Protein AF-U2JV69-F1 (afdb_monomer_lite)

Foldseek 3Di:
DQQVVVLVVVCVVCVPVADDWDADPVGDIDGHHDDDDDDDDDDDDSDDKDWDFPDADPVRDTDIDTDDDDDPVVPPPDDDDDDDDDPD

Structure (mmCIF, N/CA/C/O backbone):
data_AF-U2JV69-F1
#
_entry.id   AF-U2JV69-F1
#
loop_
_atom_site.group_PDB
_atom_site.id
_atom_site.type_symbol
_atom_site.label_atom_id
_atom_site.label_alt_id
_atom_site.label_comp_id
_atom_site.label_asym_id
_atom_site.label_entity_id
_atom_site.label_seq_id
_atom_site.pdbx_PDB_ins_code
_atom_site.Cartn_x
_atom_site.Cartn_y
_atom_site.Cartn_z
_atom_site.occupancy
_atom_site.B_iso_or_equiv
_atom_site.auth_seq_id
_atom_site.auth_comp_id
_atom_site.auth_asym_id
_atom_site.auth_atom_id
_atom_site.pdbx_PDB_model_num
ATOM 1 N N . MET A 1 1 ? 1.510 7.555 -6.932 1.00 44.25 1 MET A N 1
ATOM 2 C CA . MET A 1 1 ? 0.976 8.856 -6.459 1.00 44.25 1 MET A CA 1
ATOM 3 C C . MET A 1 1 ? -0.341 8.712 -5.677 1.00 44.25 1 MET A C 1
ATOM 5 O O . MET A 1 1 ? -0.565 9.519 -4.782 1.00 44.25 1 MET A O 1
ATOM 9 N N . GLY A 1 2 ? -1.205 7.722 -5.972 1.00 51.66 2 GLY A N 1
ATOM 10 C CA . GLY A 1 2 ? -2.514 7.570 -5.318 1.00 51.66 2 GLY A CA 1
ATOM 11 C C . GLY A 1 2 ? -2.465 7.181 -3.836 1.00 51.66 2 GLY A C 1
ATOM 12 O O . GLY A 1 2 ? -3.117 7.834 -3.024 1.00 51.66 2 GLY A O 1
ATOM 13 N N . SER A 1 3 ? -1.653 6.191 -3.447 1.00 59.06 3 SER A N 1
ATOM 14 C CA . SER A 1 3 ? -1.704 5.638 -2.080 1.00 59.06 3 SER A CA 1
ATOM 15 C C . SER A 1 3 ? -1.210 6.603 -0.990 1.00 59.06 3 SER A C 1
ATOM 17 O O . SER A 1 3 ? -1.899 6.795 0.004 1.00 59.06 3 SER A O 1
ATOM 19 N N . ILE A 1 4 ? -0.071 7.283 -1.166 1.00 61.75 4 ILE A N 1
ATOM 20 C CA . ILE A 1 4 ? 0.501 8.175 -0.132 1.00 61.75 4 ILE A CA 1
ATOM 21 C C . ILE A 1 4 ? -0.372 9.410 0.122 1.00 61.75 4 ILE A C 1
ATOM 23 O O . ILE A 1 4 ? -0.615 9.780 1.274 1.00 61.75 4 ILE A O 1
ATOM 27 N N . LEU A 1 5 ? -0.895 10.037 -0.937 1.00 64.06 5 LEU A N 1
ATOM 28 C CA . LEU A 1 5 ? -1.842 11.143 -0.790 1.00 64.06 5 LEU A CA 1
ATOM 29 C C . LEU A 1 5 ? -3.169 10.668 -0.196 1.00 64.06 5 LEU A C 1
ATOM 31 O O . LEU A 1 5 ? -3.729 11.371 0.645 1.00 64.06 5 LEU A O 1
ATOM 35 N N . ALA A 1 6 ? -3.655 9.483 -0.581 1.00 68.44 6 ALA A N 1
ATOM 36 C CA . ALA A 1 6 ? -4.854 8.895 0.010 1.00 68.44 6 ALA A CA 1
ATOM 37 C C . ALA A 1 6 ? -4.676 8.664 1.516 1.00 68.44 6 ALA A C 1
ATOM 39 O O . ALA A 1 6 ? -5.548 9.031 2.299 1.00 68.44 6 ALA A O 1
ATOM 40 N N . THR A 1 7 ? -3.524 8.156 1.938 1.00 72.06 7 THR A N 1
ATOM 41 C CA . THR A 1 7 ? -3.183 7.933 3.344 1.00 72.06 7 THR A CA 1
ATOM 42 C C . THR A 1 7 ? -3.146 9.229 4.165 1.00 72.06 7 THR A C 1
ATOM 44 O O . THR A 1 7 ? -3.756 9.327 5.237 1.00 72.06 7 THR A O 1
ATOM 47 N N . LEU A 1 8 ? -2.468 10.266 3.660 1.00 75.56 8 LEU A N 1
ATOM 48 C CA . LEU A 1 8 ? -2.443 11.582 4.311 1.00 75.56 8 LEU A CA 1
ATOM 49 C C . LEU A 1 8 ? -3.847 12.182 4.401 1.00 75.56 8 LEU A C 1
ATOM 51 O O . LEU A 1 8 ? -4.245 12.706 5.443 1.00 75.56 8 LEU A O 1
ATOM 55 N N . ARG A 1 9 ? -4.621 12.053 3.322 1.00 82.06 9 ARG A N 1
ATOM 56 C CA . ARG A 1 9 ? -6.003 12.515 3.255 1.00 82.06 9 ARG A CA 1
ATOM 57 C C . ARG A 1 9 ? -6.893 11.800 4.269 1.00 82.06 9 ARG A C 1
ATOM 59 O O . ARG A 1 9 ? -7.616 12.484 4.983 1.00 82.06 9 ARG A O 1
ATOM 66 N N . GLN A 1 10 ? -6.793 10.478 4.409 1.00 81.25 10 GLN A N 1
ATOM 67 C CA . GLN A 1 10 ? -7.549 9.713 5.411 1.00 81.25 10 GLN A CA 1
ATOM 68 C C . GLN A 1 10 ? -7.266 10.210 6.832 1.00 81.25 10 GLN A C 1
ATOM 70 O O . GLN A 1 10 ? -8.186 10.396 7.625 1.00 81.25 10 GLN A O 1
ATOM 75 N N . THR A 1 11 ? -5.998 10.488 7.143 1.00 84.00 11 THR A N 1
ATOM 76 C CA . THR A 1 11 ? -5.601 10.994 8.466 1.00 84.00 11 THR A CA 1
ATOM 77 C C . THR A 1 11 ? -6.207 12.375 8.751 1.00 84.00 11 THR A C 1
ATOM 79 O O . THR A 1 11 ? -6.592 12.667 9.884 1.00 84.00 11 THR A O 1
ATOM 82 N N . LEU A 1 12 ? -6.324 13.225 7.726 1.00 87.88 12 LEU A N 1
ATOM 83 C CA . LEU A 1 12 ? -6.980 14.530 7.829 1.00 87.88 12 LEU A CA 1
ATOM 84 C C . LEU A 1 12 ? -8.506 14.408 7.939 1.00 87.88 12 LEU A C 1
ATOM 86 O O . LEU A 1 12 ? -9.100 15.071 8.786 1.00 87.88 12 LEU A O 1
ATOM 90 N N . GLU A 1 13 ? -9.131 13.568 7.114 1.00 89.12 13 GLU A N 1
ATOM 91 C CA . GLU A 1 13 ? -10.588 13.376 7.073 1.00 89.12 13 GLU A CA 1
ATOM 92 C C . GLU A 1 13 ? -11.128 12.730 8.354 1.00 89.12 13 GLU A C 1
ATOM 94 O O . GLU A 1 13 ? -12.203 13.095 8.823 1.00 89.12 13 GLU A O 1
ATOM 99 N N . LEU A 1 14 ? -10.370 11.811 8.958 1.00 90.75 14 LEU A N 1
ATOM 100 C CA . LEU A 1 14 ? -10.759 11.115 10.187 1.00 90.75 14 LEU A CA 1
ATOM 101 C C . LEU A 1 14 ? -10.306 11.835 11.461 1.00 90.75 14 LEU A C 1
ATOM 103 O O . LEU A 1 14 ? -10.481 11.315 12.566 1.00 90.75 14 LEU A O 1
ATOM 107 N N . LYS A 1 15 ? -9.720 13.030 11.347 1.00 91.69 15 LYS A N 1
ATOM 108 C CA . LYS A 1 15 ? -9.216 13.778 12.498 1.00 91.69 15 LYS A CA 1
ATOM 109 C C . LYS A 1 15 ? -10.336 14.042 13.512 1.00 91.69 15 LYS A C 1
ATOM 111 O O . LYS A 1 15 ? -11.338 14.677 13.210 1.00 91.69 15 LYS A O 1
ATOM 116 N N . GLY A 1 16 ? -10.134 13.578 14.747 1.00 93.00 16 GLY A N 1
ATOM 117 C CA . GLY A 1 16 ? -11.116 13.691 15.835 1.00 93.00 16 GLY A CA 1
ATOM 118 C C . GLY A 1 16 ? -12.174 12.579 15.863 1.00 93.00 16 GLY A C 1
ATOM 119 O O . GLY A 1 16 ? -12.943 12.498 16.820 1.00 93.00 16 GLY A O 1
ATOM 120 N N . CYS A 1 17 ? -12.191 11.685 14.870 1.00 93.56 17 CYS A N 1
ATOM 121 C CA . CYS A 1 17 ? -13.095 10.533 14.812 1.00 93.56 17 CYS A CA 1
ATOM 122 C C . CYS A 1 17 ? -12.517 9.260 15.455 1.00 93.56 17 CYS A C 1
ATOM 124 O O . CYS A 1 17 ? -13.222 8.259 15.553 1.00 93.56 17 CYS A O 1
ATOM 126 N N . TYR A 1 18 ? -11.267 9.286 15.916 1.00 94.56 18 TYR A N 1
ATOM 127 C CA . TYR A 1 18 ? -10.574 8.172 16.566 1.00 94.56 18 TYR A CA 1
ATOM 128 C C . TYR A 1 18 ? -9.907 8.631 17.868 1.00 94.56 18 TYR A C 1
ATOM 130 O O . TYR A 1 18 ? -9.655 9.820 18.055 1.00 94.56 18 TYR A O 1
ATOM 138 N N . ASP A 1 19 ? -9.627 7.686 18.766 1.00 96.00 19 ASP A N 1
ATOM 139 C CA . ASP A 1 19 ? -8.911 7.946 20.024 1.00 96.00 19 ASP A CA 1
ATOM 140 C C . ASP A 1 19 ? -7.440 7.519 19.943 1.00 96.00 19 ASP A C 1
ATOM 142 O O . ASP A 1 19 ? -6.599 8.026 20.681 1.00 96.00 19 ASP A O 1
ATOM 146 N N . GLU A 1 20 ? -7.127 6.576 19.057 1.00 95.31 20 GLU A N 1
ATOM 147 C CA . GLU A 1 20 ? -5.789 6.038 18.846 1.00 95.31 20 GLU A CA 1
ATOM 148 C C . GLU A 1 20 ? -5.558 5.789 17.350 1.00 95.31 20 GLU A C 1
ATOM 150 O O . GLU A 1 20 ? -6.450 5.310 16.646 1.00 95.31 20 GLU A O 1
ATOM 155 N N . LEU A 1 21 ? -4.364 6.145 16.873 1.00 93.31 21 LEU A N 1
ATOM 156 C CA . LEU A 1 21 ? -3.888 5.860 15.523 1.00 93.31 21 LEU A CA 1
ATOM 157 C C . LEU A 1 21 ? -2.640 4.994 15.633 1.00 93.31 21 LEU A C 1
ATOM 159 O O . LEU A 1 21 ? -1.677 5.379 16.296 1.00 93.31 21 LEU A O 1
ATOM 163 N N . ILE A 1 22 ? -2.665 3.848 14.965 1.00 93.69 22 ILE A N 1
ATOM 164 C CA . ILE A 1 22 ? -1.545 2.914 14.893 1.00 93.69 22 ILE A CA 1
ATOM 165 C C . ILE A 1 22 ? -1.160 2.784 13.424 1.00 93.69 22 ILE A C 1
ATOM 167 O O . ILE A 1 22 ? -2.032 2.611 12.573 1.00 93.69 22 ILE A O 1
ATOM 171 N N . VAL A 1 23 ? 0.136 2.864 13.137 1.00 91.94 23 VAL A N 1
ATOM 172 C CA . VAL A 1 23 ? 0.689 2.572 11.812 1.00 91.94 23 VAL A CA 1
ATOM 173 C C . VAL A 1 23 ? 1.536 1.316 11.940 1.00 91.94 23 VAL A C 1
ATOM 175 O O . VAL A 1 23 ? 2.404 1.252 12.813 1.00 91.94 23 VAL A O 1
ATOM 178 N N . ASP A 1 24 ? 1.238 0.297 11.138 1.00 90.56 24 ASP A N 1
ATOM 179 C CA . ASP A 1 24 ? 2.024 -0.935 11.146 1.00 90.56 24 ASP A CA 1
ATOM 180 C C . ASP A 1 24 ? 3.312 -0.807 10.313 1.00 90.56 24 ASP A C 1
ATOM 182 O O . ASP A 1 24 ? 3.573 0.205 9.663 1.00 90.56 24 ASP A O 1
ATOM 186 N N . LEU A 1 25 ? 4.144 -1.849 10.345 1.00 90.38 25 LEU A N 1
ATOM 187 C CA . LEU A 1 25 ? 5.447 -1.865 9.670 1.00 90.38 25 LEU A CA 1
ATOM 188 C C . LEU A 1 25 ? 5.358 -1.764 8.142 1.00 90.38 25 LEU A C 1
ATOM 190 O O . LEU A 1 25 ? 6.334 -1.366 7.514 1.00 90.38 25 LEU A O 1
ATOM 194 N N . ILE A 1 26 ? 4.225 -2.149 7.548 1.00 86.25 26 ILE A N 1
ATOM 195 C CA . ILE A 1 26 ? 4.018 -2.120 6.095 1.00 86.25 26 ILE A CA 1
ATOM 196 C C . ILE A 1 26 ? 3.217 -0.890 5.648 1.00 86.25 26 ILE A C 1
ATOM 198 O O . ILE A 1 26 ? 2.941 -0.739 4.462 1.00 86.25 26 ILE A O 1
ATOM 202 N N . GLY A 1 27 ? 2.886 0.010 6.579 1.00 85.38 27 GLY A N 1
ATOM 203 C CA . GLY A 1 27 ? 2.242 1.289 6.298 1.00 85.38 27 GLY A CA 1
ATOM 204 C C . GLY A 1 27 ? 0.714 1.260 6.318 1.00 85.38 27 GLY A C 1
ATOM 205 O O . GLY A 1 27 ? 0.099 2.193 5.805 1.00 85.38 27 GLY A O 1
ATOM 206 N N . ASN A 1 28 ? 0.075 0.242 6.906 1.00 88.25 28 ASN A N 1
ATOM 207 C CA . ASN A 1 28 ? -1.371 0.268 7.131 1.00 88.25 28 ASN A CA 1
ATOM 208 C C . ASN A 1 28 ? -1.729 1.197 8.291 1.00 88.25 28 ASN A C 1
ATOM 210 O O . ASN A 1 28 ? -1.056 1.217 9.323 1.00 88.25 28 ASN A O 1
ATOM 214 N N . TYR A 1 29 ? -2.851 1.901 8.149 1.00 91.00 29 TYR A N 1
ATOM 215 C CA . TYR A 1 29 ? -3.373 2.825 9.150 1.00 91.00 29 TYR A CA 1
ATOM 216 C C . TYR A 1 29 ? -4.558 2.196 9.873 1.00 91.00 29 TYR A C 1
ATOM 218 O O . TYR A 1 29 ? -5.574 1.856 9.267 1.00 91.00 29 TYR A O 1
ATOM 226 N N . ILE A 1 30 ? -4.436 2.059 11.190 1.00 92.88 30 ILE A N 1
ATOM 227 C CA . ILE A 1 30 ? -5.470 1.500 12.055 1.00 92.88 30 ILE A CA 1
ATOM 228 C C . ILE A 1 30 ? -5.987 2.619 12.954 1.00 92.88 30 ILE A C 1
ATOM 230 O O . ILE A 1 30 ? -5.321 3.054 13.896 1.00 92.88 30 ILE A O 1
ATOM 234 N N . PHE A 1 31 ? -7.204 3.066 12.662 1.00 94.75 31 PHE A N 1
ATOM 235 C CA . PHE A 1 31 ? -7.925 4.053 13.458 1.00 94.75 31 PHE A CA 1
ATOM 236 C C . PHE A 1 3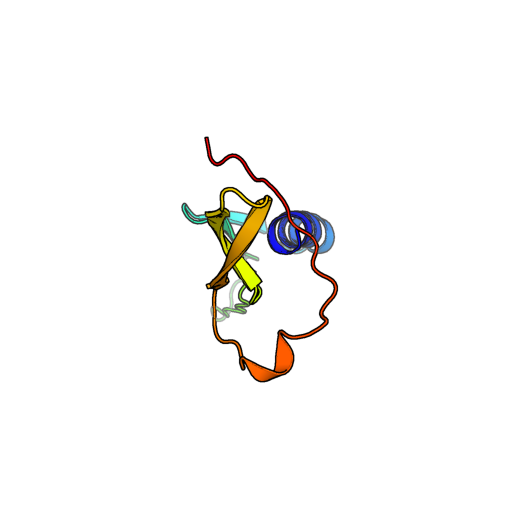1 ? -8.799 3.337 14.486 1.00 94.75 31 PHE A C 1
ATOM 238 O O . PHE A 1 31 ? -9.717 2.596 14.131 1.00 94.75 31 PHE A O 1
ATOM 245 N N . HIS A 1 32 ? -8.533 3.558 15.770 1.00 95.56 32 HIS A N 1
ATOM 246 C CA . HIS A 1 32 ? -9.253 2.910 16.859 1.00 95.56 32 HIS A CA 1
ATOM 247 C C . HIS A 1 32 ? -10.066 3.932 17.659 1.00 95.56 32 HIS A C 1
ATOM 249 O O . HIS A 1 32 ? -9.530 4.882 18.234 1.00 95.56 32 HIS A O 1
ATOM 255 N N . LYS A 1 33 ? -11.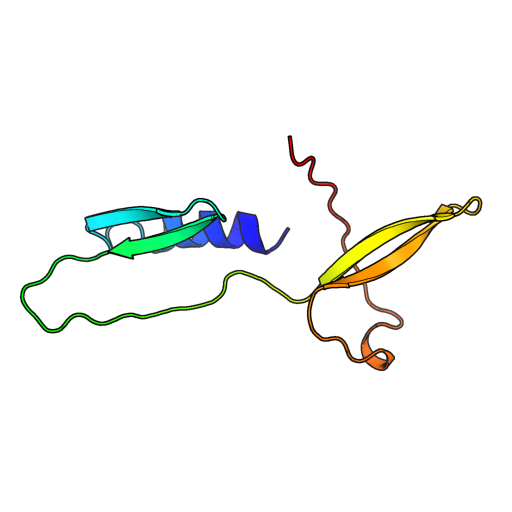386 3.718 17.707 1.00 95.44 33 LYS A N 1
ATOM 256 C CA . LYS A 1 33 ? -12.314 4.429 18.591 1.00 95.44 33 LYS A CA 1
ATOM 257 C C . LYS A 1 33 ? -12.710 3.516 19.750 1.00 95.44 33 LYS A C 1
ATOM 259 O O . LYS A 1 33 ? -13.227 2.423 19.526 1.00 95.44 33 LYS A O 1
ATOM 264 N N . LYS A 1 34 ? -12.469 3.961 20.983 1.00 95.56 34 LYS A N 1
ATOM 265 C CA . LYS A 1 34 ? -12.751 3.211 22.209 1.00 95.56 34 LYS A CA 1
ATOM 266 C C . LYS A 1 34 ? -14.247 3.256 22.524 1.00 95.56 34 LYS A C 1
ATOM 268 O O . LYS A 1 34 ? -14.907 4.281 22.367 1.00 95.56 34 LYS A O 1
ATOM 273 N N . GLY A 1 35 ? -14.779 2.141 23.015 1.00 94.81 35 GLY A N 1
ATOM 274 C CA . GLY A 1 35 ? -16.173 2.013 23.431 1.00 94.81 35 GLY A CA 1
ATOM 275 C C . GLY A 1 35 ? -16.421 0.708 24.184 1.00 94.81 35 GLY A C 1
ATOM 276 O O . GLY A 1 35 ? -15.645 -0.237 24.073 1.00 94.81 35 GLY A O 1
ATOM 277 N N . ASN A 1 36 ? -17.515 0.644 24.944 1.00 92.50 36 ASN A N 1
ATOM 278 C CA . ASN A 1 36 ? -17.829 -0.478 25.842 1.00 92.50 36 ASN A CA 1
ATOM 279 C C . ASN A 1 36 ? -18.772 -1.522 25.204 1.00 92.50 36 ASN A C 1
ATOM 281 O O . ASN A 1 36 ? -19.667 -2.044 25.862 1.00 92.50 36 ASN A O 1
ATOM 285 N N . GLY A 1 37 ? -18.611 -1.794 23.906 1.00 94.00 37 GLY A N 1
ATOM 286 C CA . GLY A 1 37 ? -19.495 -2.667 23.124 1.00 94.00 37 GLY A CA 1
ATOM 287 C C . GLY A 1 37 ? -18.771 -3.830 22.442 1.00 94.00 37 GLY A C 1
ATOM 288 O O . GLY A 1 37 ? -17.628 -4.154 22.757 1.00 94.00 37 GLY A O 1
ATOM 289 N N . LYS A 1 38 ? -19.440 -4.464 21.469 1.00 95.31 38 LYS A N 1
ATOM 290 C CA . LYS A 1 38 ? -18.803 -5.475 20.610 1.00 95.31 38 LYS A CA 1
ATOM 291 C C . LYS A 1 38 ? -17.676 -4.834 19.794 1.00 95.31 38 LYS A C 1
ATOM 293 O O . LYS A 1 38 ? -17.840 -3.729 19.283 1.00 95.31 38 LYS A O 1
ATOM 298 N N . LYS A 1 39 ? -16.564 -5.552 19.624 1.00 95.94 39 LYS A N 1
ATOM 299 C CA . LYS A 1 39 ? -15.462 -5.123 18.754 1.00 95.94 39 LYS A CA 1
ATOM 300 C C . LYS A 1 39 ? -15.878 -5.286 17.289 1.00 95.94 39 LYS A C 1
ATOM 302 O O . LYS A 1 39 ? -16.210 -6.392 16.872 1.00 95.94 39 LYS A O 1
ATOM 307 N N . ILE A 1 40 ? -15.871 -4.188 16.536 1.00 96.06 40 ILE A N 1
ATOM 308 C CA . ILE A 1 40 ? -16.207 -4.145 15.106 1.00 96.06 40 ILE A CA 1
ATOM 309 C C . ILE A 1 40 ? -14.949 -3.743 14.336 1.00 96.06 40 ILE A C 1
ATOM 311 O O . ILE A 1 40 ? -14.235 -2.836 14.761 1.00 96.06 40 ILE A O 1
ATOM 315 N N . LEU A 1 41 ? -14.685 -4.421 13.218 1.00 95.44 41 LEU A N 1
ATOM 316 C CA . LEU A 1 41 ? -13.614 -4.080 12.288 1.00 95.44 41 LEU A CA 1
ATOM 317 C C . LEU A 1 41 ? -14.229 -3.629 10.964 1.00 95.44 41 LEU A C 1
ATOM 319 O O . LEU A 1 41 ? -14.977 -4.380 10.343 1.00 95.44 41 LEU A O 1
ATOM 323 N N . LEU A 1 42 ? -13.883 -2.416 10.542 1.00 93.25 42 LEU A N 1
ATOM 324 C CA . LEU A 1 42 ? -14.107 -1.925 9.188 1.00 93.25 42 LEU A CA 1
ATOM 325 C C . LEU A 1 42 ? -12.736 -1.851 8.519 1.00 93.25 42 LEU A C 1
ATOM 327 O O . LEU A 1 42 ? -11.843 -1.182 9.034 1.00 93.25 42 LEU A O 1
ATOM 331 N N . SER A 1 43 ? -12.556 -2.582 7.424 1.00 92.62 43 SER A N 1
ATOM 332 C CA . SER A 1 43 ? -11.277 -2.699 6.722 1.00 92.62 43 SER A CA 1
ATOM 333 C C . SER A 1 43 ? -11.458 -2.338 5.253 1.00 92.62 43 SER A C 1
ATOM 335 O O . SER A 1 43 ? -12.461 -2.698 4.637 1.00 92.62 43 SER A O 1
ATOM 337 N N . CYS A 1 44 ? -10.483 -1.610 4.721 1.00 88.56 44 CYS A N 1
ATOM 338 C CA . CYS A 1 44 ? -10.338 -1.272 3.315 1.00 88.56 44 CYS A CA 1
ATOM 339 C C . CYS A 1 44 ? -8.857 -1.426 2.951 1.00 88.56 44 CYS A C 1
ATOM 341 O O . CYS A 1 44 ? -7.995 -1.272 3.820 1.00 88.56 44 CYS A O 1
ATOM 343 N N . HIS A 1 45 ? -8.574 -1.728 1.691 1.00 87.25 45 HIS A N 1
ATOM 344 C CA . HIS A 1 45 ? -7.216 -1.796 1.170 1.00 87.25 45 HIS A CA 1
ATOM 345 C C . HIS A 1 45 ? -6.856 -0.452 0.506 1.00 87.25 45 HIS A C 1
ATOM 347 O O . HIS A 1 45 ? -7.714 0.205 -0.083 1.00 87.25 45 HIS A O 1
ATOM 353 N N . ILE A 1 46 ? -5.619 0.015 0.700 1.00 83.00 46 ILE A N 1
ATOM 354 C CA . ILE A 1 46 ? -5.154 1.353 0.263 1.00 83.00 46 ILE A CA 1
ATOM 355 C C . ILE A 1 46 ? -4.399 1.264 -1.077 1.00 83.00 46 ILE A C 1
ATOM 357 O O . ILE A 1 46 ? -4.075 2.275 -1.700 1.00 83.00 46 ILE A O 1
ATOM 361 N N . ASP A 1 47 ? -4.108 0.050 -1.528 1.00 84.81 47 ASP A N 1
ATOM 362 C CA . ASP A 1 47 ? -3.449 -0.220 -2.792 1.00 84.81 47 ASP A CA 1
ATOM 363 C C . ASP A 1 47 ? -4.412 -0.107 -3.978 1.00 84.81 47 ASP A C 1
ATOM 365 O O . ASP A 1 47 ? -5.611 -0.386 -3.902 1.00 84.81 47 ASP A O 1
ATOM 369 N N . GLU A 1 48 ? -3.837 0.302 -5.101 1.00 85.56 48 GLU A N 1
ATOM 370 C CA . GLU A 1 48 ? -4.489 0.369 -6.399 1.00 85.56 48 GLU A CA 1
ATOM 371 C C . GLU A 1 48 ? -3.699 -0.480 -7.398 1.00 85.56 48 GLU A C 1
ATOM 373 O O . GLU A 1 48 ? -2.478 -0.626 -7.291 1.00 85.56 48 GLU A O 1
ATOM 378 N N . ILE A 1 49 ? -4.399 -1.041 -8.380 1.00 90.94 49 ILE A N 1
ATOM 379 C CA . ILE A 1 49 ? -3.771 -1.816 -9.449 1.00 90.94 49 ILE A CA 1
ATOM 380 C C . ILE A 1 49 ? -3.003 -0.848 -10.356 1.00 90.94 49 ILE A C 1
ATOM 382 O O . ILE A 1 49 ? -3.529 0.186 -10.766 1.00 90.94 49 ILE A O 1
ATOM 386 N N . SER A 1 50 ? -1.752 -1.175 -10.673 1.00 90.62 50 SER A N 1
ATOM 387 C CA . SER A 1 50 ? -0.875 -0.311 -11.469 1.00 90.62 50 SER A CA 1
ATOM 388 C C . SER A 1 50 ? 0.214 -1.132 -12.166 1.00 90.62 50 SER A C 1
ATOM 390 O O . SER A 1 50 ? 0.061 -2.339 -12.354 1.00 90.62 50 SER A O 1
ATOM 392 N N . PHE A 1 51 ? 1.3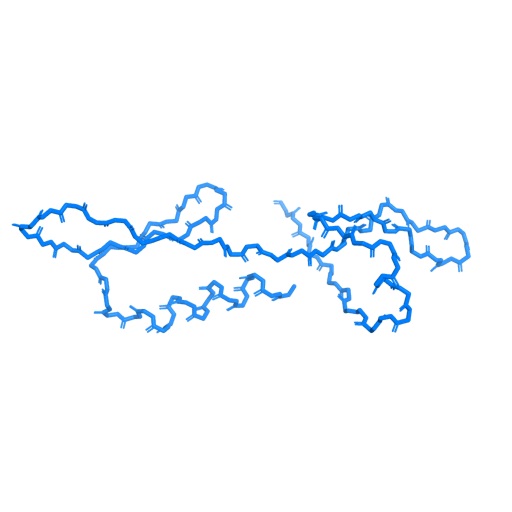02 -0.485 -12.574 1.00 92.31 51 PHE A N 1
ATOM 393 C CA . PHE A 1 51 ? 2.455 -1.102 -13.211 1.00 92.31 51 PHE A CA 1
ATOM 394 C C . PHE A 1 51 ? 3.760 -0.662 -12.548 1.00 92.31 51 PHE A C 1
ATOM 396 O O . PHE A 1 51 ? 3.876 0.455 -12.046 1.00 92.31 51 PHE A O 1
ATOM 403 N N . MET A 1 52 ? 4.764 -1.534 -12.599 1.00 92.56 52 MET A N 1
ATOM 404 C CA . MET A 1 52 ? 6.130 -1.258 -12.157 1.00 92.56 52 MET A CA 1
ATOM 405 C C . MET A 1 52 ? 7.087 -1.323 -13.347 1.00 92.56 52 MET A C 1
ATOM 407 O O . MET A 1 52 ? 6.972 -2.210 -14.192 1.00 92.56 52 MET A O 1
ATOM 411 N N . ILE A 1 53 ? 8.051 -0.404 -13.408 1.00 92.44 53 ILE A N 1
ATOM 412 C CA . ILE A 1 53 ? 9.102 -0.423 -14.431 1.00 92.44 53 ILE A CA 1
ATOM 413 C C . ILE A 1 53 ? 10.096 -1.535 -14.086 1.00 92.44 53 ILE A C 1
ATOM 415 O O . ILE A 1 53 ? 10.668 -1.552 -12.999 1.00 92.44 53 ILE A O 1
ATOM 419 N N . ARG A 1 54 ? 10.309 -2.461 -15.022 1.00 92.62 54 ARG A N 1
ATOM 420 C CA . ARG A 1 54 ? 11.252 -3.576 -14.885 1.00 92.62 54 ARG A CA 1
ATOM 421 C C . ARG A 1 54 ? 12.634 -3.230 -15.429 1.00 92.62 54 ARG A C 1
ATOM 423 O O . ARG A 1 54 ? 13.627 -3.589 -14.808 1.00 92.62 54 ARG A O 1
ATOM 430 N N . PHE A 1 55 ? 12.698 -2.588 -16.593 1.00 94.50 55 PHE A N 1
ATOM 431 C CA . PHE A 1 55 ? 13.938 -2.076 -17.178 1.00 94.50 55 PHE A CA 1
ATOM 432 C C . PHE A 1 55 ? 13.648 -1.027 -18.259 1.00 94.50 55 PHE A C 1
ATOM 434 O O . PHE A 1 55 ? 12.512 -0.898 -18.724 1.00 94.50 55 PHE A O 1
ATOM 441 N N . ILE A 1 56 ? 14.693 -0.294 -18.638 1.00 95.44 56 ILE A N 1
ATOM 442 C CA . ILE A 1 56 ? 14.698 0.696 -19.718 1.00 95.44 56 ILE A CA 1
ATOM 443 C C . ILE A 1 56 ? 15.637 0.166 -20.798 1.00 95.44 56 ILE A C 1
ATOM 445 O O . ILE A 1 56 ? 16.750 -0.247 -20.465 1.00 95.44 56 ILE A O 1
ATOM 449 N N . ASP A 1 57 ? 15.181 0.107 -22.046 1.00 96.50 57 ASP A N 1
ATOM 450 C CA . ASP A 1 57 ? 16.006 -0.369 -23.159 1.00 96.50 57 ASP A CA 1
ATOM 451 C C . ASP A 1 57 ? 16.916 0.734 -23.737 1.00 96.50 57 ASP A C 1
ATOM 453 O O . ASP A 1 57 ? 16.817 1.910 -23.375 1.00 96.50 57 ASP A O 1
ATOM 457 N N . ASP A 1 58 ? 17.805 0.357 -24.660 1.00 97.12 58 ASP A N 1
ATOM 458 C CA . ASP A 1 58 ? 18.749 1.286 -25.301 1.00 97.12 58 ASP A CA 1
ATOM 459 C C . ASP A 1 58 ? 18.056 2.337 -26.192 1.00 97.12 58 ASP A C 1
ATOM 461 O O . ASP A 1 58 ? 18.655 3.356 -26.537 1.00 97.12 58 ASP A O 1
ATOM 465 N N . ALA A 1 59 ? 16.793 2.105 -26.566 1.00 97.12 59 ALA A N 1
ATOM 466 C CA . ALA A 1 59 ? 15.966 3.050 -27.310 1.00 97.12 59 ALA A CA 1
ATOM 467 C C . ALA A 1 59 ? 15.210 4.028 -26.389 1.00 97.12 59 ALA A C 1
ATOM 469 O O . ALA A 1 59 ? 14.577 4.965 -26.881 1.00 97.12 59 ALA A O 1
ATOM 470 N N . GLY A 1 60 ? 15.285 3.844 -25.066 1.00 94.50 60 GLY A N 1
ATOM 471 C CA . GLY A 1 60 ? 14.594 4.661 -24.072 1.00 94.50 60 GLY A CA 1
ATOM 472 C C . GLY A 1 60 ? 13.138 4.254 -23.829 1.00 94.50 60 GLY A C 1
ATOM 473 O O . GLY A 1 60 ? 12.386 5.029 -23.234 1.00 94.50 60 GLY A O 1
ATOM 474 N N . LEU A 1 61 ? 12.719 3.066 -24.273 1.00 94.31 61 LEU A N 1
ATOM 475 C CA . LEU A 1 61 ? 11.397 2.517 -23.992 1.00 94.31 61 LEU A CA 1
ATOM 476 C C . LEU A 1 61 ? 11.360 1.856 -22.614 1.00 94.31 61 LEU A C 1
ATOM 478 O O . LEU A 1 61 ? 12.324 1.254 -22.136 1.00 94.31 61 LEU A O 1
ATOM 482 N N . LEU A 1 62 ? 10.199 1.965 -21.970 1.00 94.00 62 LEU A N 1
ATOM 483 C CA . LEU A 1 62 ? 9.970 1.447 -20.630 1.00 94.00 62 LEU A CA 1
ATOM 484 C C . LEU A 1 62 ? 9.253 0.109 -20.699 1.00 94.00 62 LEU A C 1
ATOM 486 O O . LEU A 1 62 ? 8.129 0.010 -21.192 1.00 94.00 62 LEU A O 1
ATOM 490 N N . HIS A 1 63 ? 9.887 -0.913 -20.139 1.00 93.31 63 HIS A N 1
ATOM 491 C CA . HIS A 1 63 ? 9.273 -2.220 -19.989 1.00 93.31 63 HIS A CA 1
ATOM 492 C C . HIS A 1 63 ? 8.601 -2.305 -18.629 1.00 93.31 63 HIS A C 1
ATOM 494 O O . HIS A 1 63 ? 9.264 -2.255 -17.592 1.00 93.31 63 HIS A O 1
ATOM 500 N N . ILE A 1 64 ? 7.281 -2.450 -18.642 1.00 93.06 64 ILE A N 1
ATOM 501 C CA . ILE A 1 64 ? 6.458 -2.488 -17.438 1.00 93.06 64 ILE A CA 1
ATOM 502 C C . ILE A 1 64 ? 5.973 -3.905 -17.126 1.00 93.06 64 ILE A C 1
ATOM 504 O O . ILE A 1 64 ? 5.797 -4.730 -18.021 1.00 93.06 64 ILE A O 1
ATOM 508 N N . VAL A 1 65 ? 5.750 -4.183 -15.844 1.00 93.69 65 VAL A N 1
ATOM 509 C CA . VAL A 1 65 ? 5.094 -5.399 -15.350 1.00 93.69 65 VAL A CA 1
ATOM 510 C C . VAL A 1 65 ? 3.868 -5.022 -14.515 1.00 93.69 65 VAL A C 1
ATOM 512 O O . VAL A 1 65 ? 3.912 -4.006 -13.816 1.00 93.69 65 VAL A O 1
ATOM 515 N N . PRO A 1 66 ? 2.768 -5.793 -14.583 1.00 93.62 66 PRO A N 1
ATOM 516 C CA . PRO A 1 66 ? 1.562 -5.495 -13.820 1.00 93.62 66 PRO A CA 1
ATOM 517 C C . PRO A 1 66 ? 1.796 -5.684 -12.316 1.00 93.62 66 PRO A C 1
ATOM 519 O O . PRO A 1 66 ? 2.445 -6.638 -11.885 1.00 93.62 66 PRO A O 1
ATOM 522 N N . VAL A 1 67 ? 1.230 -4.779 -11.519 1.00 93.19 67 VAL A N 1
ATOM 523 C CA . VAL A 1 67 ? 1.102 -4.891 -10.063 1.00 93.19 67 VAL A CA 1
ATOM 524 C C . VAL A 1 67 ? -0.386 -5.032 -9.760 1.00 93.19 67 VAL A C 1
ATOM 526 O O . VAL A 1 67 ? -1.146 -4.074 -9.892 1.00 93.19 67 VAL A O 1
ATOM 529 N N . GLY A 1 68 ? -0.802 -6.245 -9.400 1.00 91.50 68 GLY A N 1
ATOM 530 C CA . GLY A 1 68 ? -2.214 -6.628 -9.351 1.00 91.50 68 GLY A CA 1
ATOM 531 C C . GLY A 1 68 ? -2.713 -7.201 -10.682 1.00 91.50 68 GLY A C 1
ATOM 532 O O . GLY A 1 68 ? -1.929 -7.492 -11.586 1.00 91.50 68 GLY A O 1
ATOM 533 N N . TYR A 1 69 ? -4.025 -7.416 -10.788 1.00 92.88 69 TYR A N 1
ATOM 534 C CA . TYR A 1 69 ? -4.640 -7.993 -11.985 1.00 92.88 69 TYR A CA 1
ATOM 535 C C . TYR A 1 69 ? -4.866 -6.938 -13.074 1.00 92.88 69 TYR A C 1
ATOM 537 O O . TYR A 1 69 ? -5.506 -5.922 -12.823 1.00 92.88 69 TYR A O 1
ATOM 545 N N . HIS A 1 70 ? -4.432 -7.229 -14.300 1.00 92.25 70 HIS A N 1
ATOM 546 C CA . HIS A 1 70 ? -4.737 -6.434 -15.491 1.00 92.25 70 HIS A CA 1
ATOM 547 C C . HIS A 1 70 ? -5.223 -7.334 -16.623 1.00 92.25 70 HIS A C 1
ATOM 549 O O . HIS A 1 70 ? -4.741 -8.452 -16.787 1.00 92.25 70 HIS A O 1
ATOM 555 N N . ASP A 1 71 ? -6.164 -6.823 -17.413 1.00 92.75 71 ASP A N 1
ATOM 556 C CA . ASP A 1 71 ? -6.511 -7.386 -18.717 1.00 92.75 71 ASP A CA 1
ATOM 557 C C . ASP A 1 71 ? -5.668 -6.682 -19.781 1.00 92.75 71 ASP A C 1
ATOM 559 O O . ASP A 1 71 ? -5.812 -5.474 -19.979 1.00 92.75 71 ASP A O 1
ATOM 563 N N . ASP A 1 72 ? -4.813 -7.432 -20.477 1.00 90.00 72 ASP A N 1
ATOM 564 C CA . ASP A 1 72 ? -3.855 -6.911 -21.461 1.00 90.00 72 ASP A CA 1
ATOM 565 C C . ASP A 1 72 ? -4.505 -6.023 -22.534 1.00 90.00 72 ASP A C 1
ATOM 567 O O . ASP A 1 72 ? -3.882 -5.105 -23.068 1.00 90.00 72 ASP A O 1
ATOM 571 N N . ARG A 1 73 ? -5.788 -6.252 -22.833 1.00 92.38 73 ARG A N 1
ATOM 572 C CA . ARG A 1 73 ? -6.536 -5.486 -23.839 1.00 92.38 73 ARG A CA 1
ATOM 573 C C . ARG A 1 73 ? -6.839 -4.056 -23.394 1.00 92.38 73 ARG A C 1
ATOM 575 O O . ARG A 1 73 ? -7.048 -3.195 -24.242 1.00 92.38 73 ARG A O 1
ATOM 582 N N . MET A 1 74 ? -6.870 -3.805 -22.086 1.00 89.94 74 MET A N 1
ATOM 583 C CA . MET A 1 74 ? -7.223 -2.508 -21.497 1.00 89.94 74 MET A CA 1
ATOM 584 C C . MET A 1 74 ? -6.015 -1.580 -21.327 1.00 89.94 74 MET A C 1
ATOM 586 O O . MET A 1 74 ? -6.186 -0.406 -21.018 1.00 89.94 74 MET A O 1
ATOM 590 N N . VAL A 1 75 ? -4.799 -2.091 -21.532 1.00 90.81 75 VAL A N 1
ATOM 591 C CA . VAL A 1 75 ? -3.545 -1.360 -21.277 1.00 90.81 75 VAL A CA 1
ATOM 592 C C . VAL A 1 75 ? -3.129 -0.489 -22.469 1.00 90.81 75 VAL A C 1
ATOM 594 O O . VAL A 1 75 ? -2.362 0.461 -22.329 1.00 90.81 75 VAL A O 1
ATOM 597 N N . ILE A 1 76 ? -3.645 -0.787 -23.662 1.00 92.62 76 ILE A N 1
ATOM 598 C CA . ILE A 1 76 ? -3.278 -0.090 -24.897 1.00 92.62 76 ILE A CA 1
ATOM 599 C C . ILE A 1 76 ? -3.880 1.324 -24.9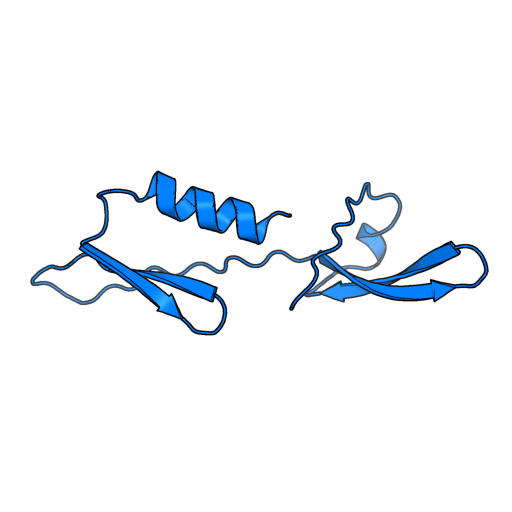01 1.00 92.62 76 ILE A C 1
ATOM 601 O O . ILE A 1 76 ? -5.061 1.506 -24.605 1.00 92.62 76 ILE A O 1
ATOM 605 N N . ASN A 1 77 ? -3.073 2.315 -25.300 1.00 94.12 77 ASN A N 1
ATOM 606 C CA . ASN A 1 77 ? -3.481 3.718 -25.456 1.00 94.12 77 ASN A CA 1
ATOM 607 C C . ASN A 1 77 ? -4.034 4.359 -24.165 1.00 94.12 77 ASN A C 1
ATOM 609 O O . ASN A 1 77 ? -4.999 5.120 -24.211 1.00 94.12 77 ASN A O 1
ATOM 613 N N . GLN A 1 78 ? -3.444 4.016 -23.017 1.00 92.12 78 GLN A N 1
ATOM 614 C CA . GLN A 1 78 ? -3.751 4.639 -21.730 1.00 92.12 78 GLN A CA 1
ATOM 615 C C . GLN A 1 78 ? -2.751 5.750 -21.406 1.00 92.12 78 GLN A C 1
ATOM 617 O O . GLN A 1 78 ? -1.540 5.567 -21.557 1.00 92.12 78 GLN A O 1
ATOM 622 N N . ASP A 1 79 ? -3.259 6.873 -20.901 1.00 92.12 79 ASP A N 1
ATOM 623 C CA . ASP A 1 79 ? -2.426 7.934 -20.341 1.00 92.12 79 ASP A CA 1
ATOM 624 C C . ASP A 1 79 ? -1.979 7.537 -18.933 1.00 92.12 79 ASP A C 1
ATOM 626 O O . ASP A 1 79 ? -2.789 7.384 -18.017 1.00 92.12 79 ASP A O 1
ATOM 630 N N . MET A 1 80 ? -0.670 7.371 -18.761 1.00 89.31 80 MET A N 1
ATOM 631 C CA . MET A 1 80 ? -0.071 6.889 -17.520 1.00 89.31 80 MET A CA 1
ATOM 632 C C . MET A 1 80 ? 0.873 7.939 -16.941 1.00 89.31 80 MET A C 1
ATOM 634 O O . MET A 1 80 ? 1.688 8.528 -17.651 1.00 89.31 80 MET A O 1
ATOM 638 N N . VAL A 1 81 ? 0.801 8.142 -15.625 1.00 90.19 81 VAL A N 1
ATOM 639 C CA . VAL A 1 81 ? 1.742 8.997 -14.894 1.00 90.19 81 VAL A CA 1
ATOM 640 C C . VAL A 1 81 ? 2.741 8.118 -14.167 1.00 90.19 81 VAL A C 1
ATOM 642 O O . VAL A 1 81 ? 2.375 7.272 -13.354 1.00 90.19 81 VAL A O 1
ATOM 645 N N . MET A 1 82 ? 4.019 8.355 -14.432 1.00 87.19 82 MET A N 1
ATOM 646 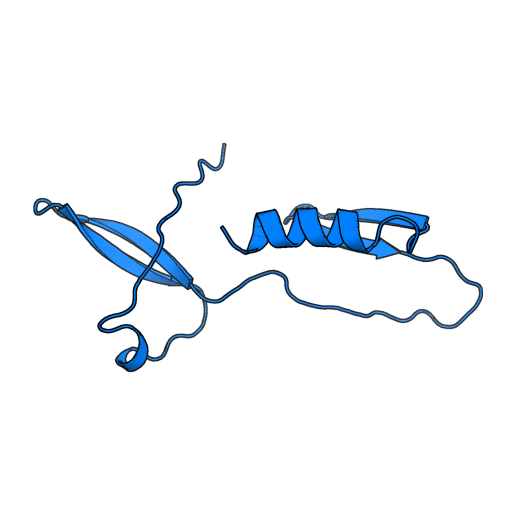C CA . MET A 1 82 ? 5.106 7.651 -13.765 1.00 87.19 82 MET A CA 1
ATOM 647 C C . MET A 1 82 ? 5.615 8.475 -12.596 1.00 87.19 82 MET A C 1
ATOM 649 O O . MET A 1 82 ? 5.777 9.691 -12.689 1.00 87.19 82 MET A O 1
ATOM 653 N N . SER A 1 83 ? 5.860 7.807 -11.477 1.00 85.19 83 SER A N 1
ATOM 654 C CA . SER A 1 83 ? 6.428 8.416 -10.279 1.00 85.19 83 SER A CA 1
ATOM 655 C C . SER A 1 83 ? 7.662 7.623 -9.882 1.00 85.19 83 SER A C 1
ATOM 657 O O . SER A 1 83 ? 7.606 6.400 -9.782 1.00 85.19 83 SER A O 1
ATOM 659 N N . LEU A 1 84 ? 8.775 8.322 -9.684 1.00 78.06 84 LEU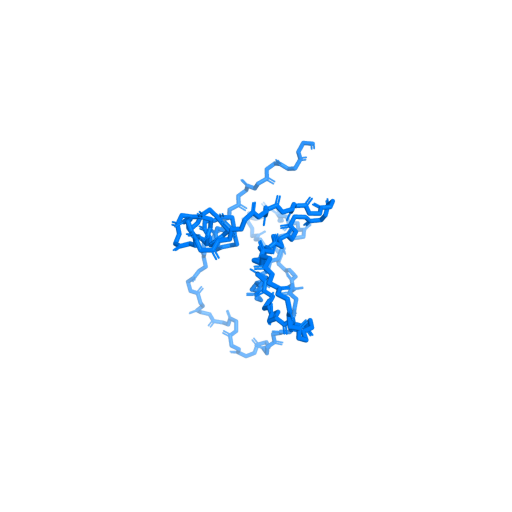 A N 1
ATOM 660 C CA . LEU A 1 84 ? 9.982 7.759 -9.093 1.00 78.06 84 LEU A CA 1
ATOM 661 C C . LEU A 1 84 ? 9.914 8.010 -7.592 1.00 78.06 84 LEU A C 1
ATOM 663 O O . LEU A 1 84 ? 10.005 9.154 -7.151 1.00 78.06 84 LEU A O 1
ATOM 667 N N . GLU A 1 85 ? 9.746 6.943 -6.822 1.00 68.31 85 GLU A N 1
ATOM 668 C CA . GLU A 1 85 ? 9.908 6.980 -5.373 1.00 68.31 85 GLU A CA 1
ATOM 669 C C . GLU A 1 85 ? 11.187 6.242 -5.002 1.00 68.31 85 GLU A C 1
ATOM 671 O O . GLU A 1 85 ? 11.357 5.057 -5.286 1.00 68.31 85 GLU A O 1
ATOM 676 N N . PHE A 1 86 ? 12.112 6.977 -4.389 1.00 54.50 86 PHE A N 1
ATOM 677 C CA . PHE A 1 86 ? 13.314 6.403 -3.811 1.00 54.50 86 PHE A CA 1
ATOM 678 C C . PHE A 1 86 ? 12.935 5.787 -2.467 1.00 54.50 86 PHE A C 1
ATOM 680 O O . PHE A 1 86 ? 12.655 6.504 -1.506 1.00 54.50 86 PHE A O 1
ATOM 687 N N . ILE A 1 87 ? 12.906 4.458 -2.412 1.00 54.69 87 ILE A N 1
ATOM 688 C CA . ILE A 1 87 ? 12.834 3.728 -1.149 1.00 54.69 87 ILE A CA 1
ATOM 689 C C . ILE A 1 87 ? 14.260 3.736 -0.583 1.00 54.69 87 ILE A C 1
ATOM 691 O O . ILE A 1 87 ? 15.134 3.061 -1.125 1.00 54.69 87 ILE A O 1
ATOM 695 N N . ASN A 1 88 ? 14.501 4.584 0.420 1.00 37.75 88 ASN A N 1
ATOM 696 C CA . ASN A 1 88 ? 15.762 4.649 1.171 1.00 37.75 88 ASN A CA 1
ATOM 697 C C . ASN A 1 88 ? 15.852 3.512 2.192 1.00 37.75 88 ASN A C 1
ATOM 699 O O . ASN A 1 88 ? 14.809 3.221 2.821 1.00 37.75 88 ASN A O 1
#

Secondary structure (DSSP, 8-state):
-HHHHHHHHHHHHTTTS-SEEEE-TT--EEEE---SS------------EEEEEEE-TT-PEEEEEES---GGGSTT-----------

Radius of gyration: 18.33 Å; chains: 1; bounding box: 38×22×53 Å

Sequence (88 aa):
MGSILATLRQTLELKGCYDELIVDLIGNYIFHKKGNGKKILLSCHIDEISFMIRFIDDAGLLHIVPVGYHDDRMVINQDMVMSLEFIN

pLDDT: mean 87.17, std 12.31, range [37.75, 97.12]